Protein AF-A0A443RV87-F1 (afdb_monomer_lite)

Sequence (81 aa):
MKENHLTASQQLLITTRDGEYLIINESLLNGKILRTFDLSPLYILNLSDSLRSMQLIDYKYLLFGCDNGKLSVYQIDFNRW

Organism: NCBI:txid299467

Structure (mmCIF, N/CA/C/O backbone):
data_AF-A0A443RV87-F1
#
_entry.id   AF-A0A443RV87-F1
#
loop_
_atom_site.group_PDB
_atom_site.id
_atom_site.type_symbol
_atom_site.label_atom_id
_atom_site.label_alt_id
_atom_site.label_comp_id
_atom_site.label_asym_id
_atom_site.label_entity_id
_atom_site.label_seq_id
_atom_site.pdbx_PDB_ins_code
_atom_site.Cartn_x
_atom_site.Cartn_y
_atom_site.Cartn_z
_atom_site.occupancy
_atom_site.B_iso_or_equiv
_atom_site.auth_seq_id
_atom_site.auth_comp_id
_atom_site.auth_asym_id
_atom_site.auth_atom_id
_atom_site.pdbx_PDB_model_num
ATOM 1 N N . MET A 1 1 ? 16.046 29.158 -0.769 1.00 42.75 1 MET A N 1
ATOM 2 C CA . MET A 1 1 ? 15.071 28.051 -0.728 1.00 42.75 1 MET A CA 1
ATOM 3 C C . MET A 1 1 ? 15.555 27.039 -1.754 1.00 42.75 1 MET A C 1
ATOM 5 O O . MET A 1 1 ? 15.524 27.353 -2.932 1.00 42.75 1 MET A O 1
ATOM 9 N N . LYS A 1 2 ? 16.208 25.949 -1.325 1.00 35.97 2 LYS A N 1
ATOM 10 C CA . LYS A 1 2 ? 16.746 24.951 -2.263 1.00 35.97 2 LYS A CA 1
ATOM 11 C C . LYS A 1 2 ? 15.558 24.198 -2.848 1.00 35.97 2 LYS A C 1
ATOM 13 O O . LYS A 1 2 ? 14.820 23.576 -2.090 1.00 35.97 2 LYS A O 1
ATOM 18 N N . GLU A 1 3 ? 15.360 24.295 -4.155 1.00 40.56 3 GLU A N 1
ATOM 19 C CA . GLU A 1 3 ? 14.456 23.397 -4.858 1.00 40.56 3 GLU A CA 1
ATOM 20 C C . GLU A 1 3 ? 15.011 21.984 -4.683 1.00 40.56 3 GLU A C 1
ATOM 22 O O . GLU A 1 3 ? 16.103 21.659 -5.151 1.00 40.56 3 GLU A O 1
ATOM 27 N N . ASN A 1 4 ? 14.302 21.164 -3.909 1.00 46.28 4 ASN A N 1
ATOM 28 C CA . ASN A 1 4 ? 14.568 19.740 -3.880 1.00 46.28 4 ASN A CA 1
ATOM 29 C C . ASN A 1 4 ? 14.289 19.242 -5.293 1.00 46.28 4 ASN A C 1
ATOM 31 O O . ASN A 1 4 ? 13.136 19.227 -5.724 1.00 46.28 4 ASN A O 1
ATOM 35 N N . HIS A 1 5 ? 15.343 18.860 -6.012 1.00 39.06 5 HIS A N 1
ATOM 36 C CA . HIS A 1 5 ? 15.225 18.064 -7.221 1.00 39.06 5 HIS A CA 1
ATOM 37 C C . HIS A 1 5 ? 14.580 16.734 -6.827 1.00 39.06 5 HIS A C 1
ATOM 39 O O . HIS A 1 5 ? 15.259 15.754 -6.522 1.00 39.06 5 HIS A O 1
ATOM 45 N N . LEU A 1 6 ? 13.249 16.728 -6.780 1.00 45.25 6 LEU A N 1
ATOM 46 C CA . LEU A 1 6 ? 12.442 15.529 -6.772 1.00 45.25 6 LEU A CA 1
ATOM 47 C C . LEU A 1 6 ? 12.742 14.863 -8.112 1.00 45.25 6 LEU A C 1
ATOM 49 O O . LEU A 1 6 ? 12.132 15.167 -9.135 1.00 45.25 6 LEU A O 1
ATOM 53 N N . THR A 1 7 ? 13.724 13.965 -8.122 1.00 44.56 7 THR A N 1
ATOM 54 C CA . THR A 1 7 ? 13.623 12.801 -8.993 1.00 44.56 7 THR A CA 1
ATOM 55 C C . THR A 1 7 ? 12.277 12.209 -8.621 1.00 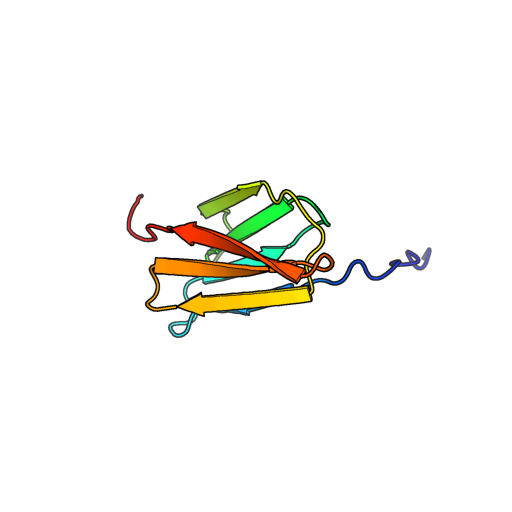44.56 7 THR A C 1
ATOM 57 O O . THR A 1 7 ? 12.134 11.661 -7.533 1.00 44.56 7 THR A O 1
ATOM 60 N N . ALA A 1 8 ? 11.250 12.493 -9.422 1.00 46.84 8 ALA A N 1
ATOM 61 C CA . ALA A 1 8 ? 9.904 12.028 -9.162 1.00 46.84 8 ALA A CA 1
ATOM 62 C C . ALA A 1 8 ? 9.951 10.504 -9.275 1.00 46.84 8 ALA A C 1
ATOM 64 O O . ALA A 1 8 ? 9.756 9.935 -10.348 1.00 46.84 8 ALA A O 1
ATOM 65 N N . SER A 1 9 ? 10.298 9.839 -8.171 1.00 62.53 9 SER A N 1
ATOM 66 C CA . SER A 1 9 ? 9.954 8.449 -7.968 1.00 62.53 9 SER A CA 1
ATOM 67 C C . SER A 1 9 ? 8.462 8.382 -8.246 1.00 62.53 9 SER A C 1
ATOM 69 O O . SER A 1 9 ? 7.705 9.234 -7.784 1.00 62.53 9 SER A O 1
ATOM 71 N N . GLN A 1 10 ? 8.059 7.469 -9.123 1.00 72.19 10 GLN A N 1
ATOM 72 C CA . GLN A 1 10 ? 6.681 7.374 -9.574 1.00 72.19 10 GLN A CA 1
ATOM 73 C C . GLN A 1 10 ? 5.792 7.129 -8.344 1.00 72.19 10 GLN A C 1
ATOM 75 O O . GLN A 1 10 ? 5.736 6.022 -7.810 1.00 72.19 10 GLN A O 1
ATOM 80 N N . GLN A 1 11 ? 5.187 8.204 -7.839 1.00 85.62 11 GLN A N 1
ATOM 81 C CA . GLN A 1 11 ? 4.283 8.169 -6.704 1.00 85.62 11 GLN A CA 1
ATOM 82 C C . GLN A 1 11 ? 2.893 7.863 -7.239 1.00 85.62 11 GLN A C 1
ATOM 84 O O . GLN A 1 11 ? 2.358 8.545 -8.112 1.00 85.62 11 GLN A O 1
ATOM 89 N N . LEU A 1 12 ? 2.338 6.791 -6.712 1.00 93.19 12 LEU A N 1
ATOM 90 C CA . LEU A 1 12 ? 0.991 6.321 -6.908 1.00 93.19 12 LEU A CA 1
ATOM 91 C C . LEU A 1 12 ? 0.236 6.612 -5.619 1.00 93.19 12 LEU A C 1
ATOM 93 O O . LEU A 1 12 ? 0.714 6.354 -4.513 1.00 93.19 12 LEU A O 1
ATOM 97 N N . LEU A 1 13 ? -0.960 7.146 -5.795 1.00 95.44 13 LEU A N 1
ATOM 98 C CA . LEU A 1 13 ? -1.899 7.436 -4.734 1.00 95.44 13 LEU A CA 1
ATOM 99 C C . LEU A 1 13 ? -3.269 6.986 -5.221 1.00 95.44 13 LEU A C 1
ATOM 101 O O . LEU A 1 13 ? -3.680 7.357 -6.322 1.00 95.44 13 LEU A O 1
ATOM 105 N N . ILE A 1 14 ? -3.985 6.240 -4.390 1.00 96.56 14 ILE A N 1
ATOM 106 C CA . ILE A 1 14 ? -5.425 6.055 -4.546 1.00 96.56 14 ILE A CA 1
ATOM 107 C C . ILE A 1 14 ? -6.116 6.384 -3.229 1.00 96.56 14 ILE A C 1
ATOM 109 O O . ILE A 1 14 ? -5.593 6.121 -2.146 1.00 96.56 14 ILE A O 1
ATOM 113 N N . THR A 1 15 ? -7.313 6.938 -3.334 1.00 96.88 15 THR A N 1
ATOM 114 C CA . THR A 1 15 ? -8.227 7.096 -2.206 1.00 96.88 15 THR A CA 1
ATOM 115 C C . THR A 1 15 ? -9.263 5.983 -2.284 1.00 96.88 15 THR A C 1
ATOM 117 O O . THR A 1 15 ? -9.700 5.616 -3.381 1.00 96.88 15 THR A O 1
ATOM 120 N N . THR A 1 16 ? -9.657 5.421 -1.144 1.00 95.75 16 THR A N 1
ATOM 121 C CA . THR A 1 16 ? -10.760 4.458 -1.102 1.00 95.75 16 THR A CA 1
ATOM 122 C C . THR A 1 16 ? -12.067 5.100 -1.569 1.00 95.75 16 THR A C 1
ATOM 124 O O . THR 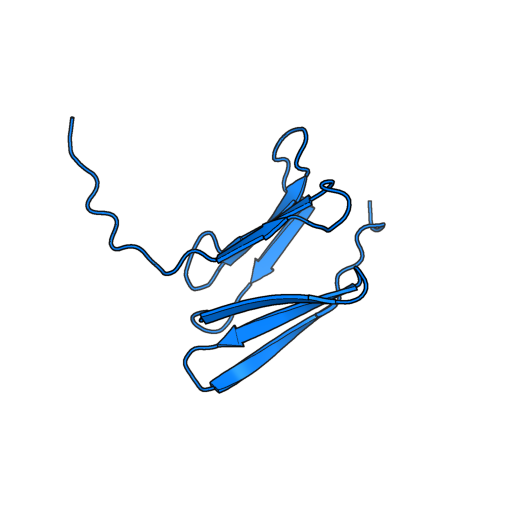A 1 16 ? -12.238 6.317 -1.533 1.00 95.75 16 THR A O 1
ATOM 127 N N . ARG A 1 17 ? -13.015 4.280 -2.040 1.00 92.38 17 ARG A N 1
ATOM 128 C CA . ARG A 1 17 ? -14.276 4.767 -2.627 1.00 92.38 17 ARG A CA 1
ATOM 129 C C . ARG A 1 17 ? -15.112 5.605 -1.650 1.00 92.38 17 ARG A C 1
ATOM 131 O O . ARG A 1 17 ? -15.811 6.516 -2.079 1.00 92.38 17 ARG A O 1
ATOM 138 N N . ASP A 1 18 ? -15.065 5.261 -0.373 1.00 93.38 18 ASP A N 1
ATOM 139 C CA . ASP A 1 18 ? -15.718 5.975 0.728 1.00 93.38 18 ASP A CA 1
ATOM 140 C C . ASP A 1 18 ? -14.909 7.176 1.241 1.00 93.38 18 ASP A C 1
ATOM 142 O O . ASP A 1 18 ? -15.422 7.971 2.021 1.00 93.38 18 ASP A O 1
ATOM 146 N N . GLY A 1 19 ? -13.664 7.340 0.790 1.00 95.44 19 GLY A N 1
ATOM 147 C CA . GLY A 1 19 ? -12.782 8.413 1.230 1.00 95.44 19 GLY A CA 1
ATOM 148 C C . GLY A 1 19 ? -12.100 8.171 2.576 1.00 95.44 19 GLY A C 1
ATOM 149 O O . GLY A 1 19 ? -11.327 9.028 3.004 1.00 95.44 19 GLY A O 1
ATOM 150 N N . GLU A 1 20 ? -12.341 7.044 3.248 1.00 95.12 20 GLU A N 1
ATOM 151 C CA . GLU A 1 20 ? -11.841 6.809 4.609 1.00 95.12 20 GLU A CA 1
ATOM 152 C C . GLU A 1 20 ? -10.321 6.630 4.674 1.00 95.12 20 GLU A C 1
ATOM 154 O O . GLU A 1 20 ? -9.696 7.038 5.662 1.00 95.12 20 GLU A O 1
ATOM 159 N N . TYR A 1 21 ? -9.712 6.089 3.612 1.00 96.56 21 TYR A N 1
ATOM 160 C CA . TYR A 1 21 ? -8.282 5.805 3.580 1.00 96.56 21 TYR A CA 1
ATOM 161 C C . TYR A 1 21 ? -7.581 6.309 2.314 1.00 96.56 21 TYR A C 1
ATOM 163 O O . TYR A 1 21 ? -8.106 6.268 1.197 1.00 96.56 21 TYR A O 1
ATOM 171 N N . LEU A 1 22 ? -6.327 6.716 2.502 1.00 97.06 22 LEU A N 1
ATOM 172 C CA . LEU A 1 22 ? -5.354 6.993 1.453 1.00 97.06 22 LEU A CA 1
ATOM 173 C C . LEU A 1 22 ? -4.372 5.831 1.362 1.00 97.06 22 LEU A C 1
ATOM 175 O O . LEU A 1 22 ? -3.831 5.389 2.373 1.00 97.06 22 LEU A O 1
ATOM 179 N N . ILE A 1 23 ? -4.098 5.367 0.150 1.00 96.69 23 ILE A N 1
ATOM 180 C CA . ILE A 1 23 ? -3.105 4.331 -0.124 1.00 96.69 23 ILE A CA 1
ATOM 181 C C . ILE A 1 23 ? -2.042 4.954 -1.021 1.00 96.69 23 ILE A C 1
ATOM 183 O O . ILE A 1 23 ? -2.351 5.433 -2.111 1.00 96.69 23 ILE A O 1
ATOM 187 N N . ILE A 1 24 ? -0.797 4.974 -0.551 1.00 95.62 24 ILE A N 1
ATOM 188 C CA . ILE A 1 24 ? 0.317 5.669 -1.202 1.00 95.62 24 ILE A CA 1
ATOM 189 C C . ILE A 1 24 ? 1.567 4.796 -1.213 1.00 95.62 24 ILE A C 1
ATOM 191 O O . ILE A 1 24 ? 1.821 4.083 -0.242 1.00 95.62 24 ILE A O 1
ATOM 195 N N . ASN A 1 25 ? 2.392 4.878 -2.261 1.00 92.50 25 ASN A N 1
ATOM 196 C CA . ASN A 1 25 ? 3.796 4.480 -2.140 1.00 92.50 25 ASN A CA 1
ATOM 197 C C . ASN A 1 25 ? 4.664 5.691 -1.790 1.00 92.50 25 ASN A C 1
ATOM 199 O O . ASN A 1 25 ? 4.753 6.665 -2.531 1.00 92.50 25 ASN A O 1
ATOM 203 N N . GLU A 1 26 ? 5.2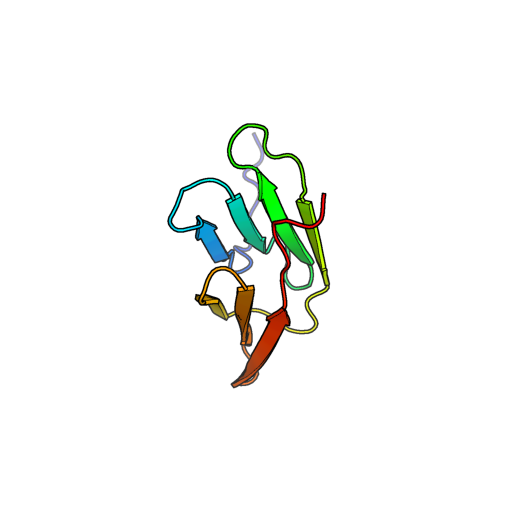99 5.624 -0.625 1.00 85.25 26 GLU A N 1
ATOM 204 C CA . GLU A 1 26 ? 6.206 6.666 -0.140 1.00 85.25 26 GLU A CA 1
ATOM 205 C C . GLU A 1 26 ? 7.567 6.572 -0.841 1.00 85.25 26 GLU A C 1
ATOM 207 O O . GLU A 1 26 ? 8.218 7.583 -1.105 1.00 85.25 26 GLU A O 1
ATOM 212 N N . SER A 1 27 ? 7.989 5.351 -1.175 1.00 84.81 27 SER A N 1
ATOM 213 C CA . SER A 1 27 ? 9.223 5.076 -1.908 1.00 84.81 27 SER A CA 1
ATOM 214 C C . SER A 1 27 ? 9.024 3.932 -2.908 1.00 84.81 27 SER A C 1
ATOM 216 O O . SER A 1 27 ? 7.912 3.439 -3.099 1.00 84.81 27 SER A O 1
ATOM 218 N N . LEU A 1 28 ? 10.106 3.502 -3.563 1.00 81.12 28 LEU A N 1
ATOM 219 C CA . LEU A 1 28 ? 10.084 2.334 -4.451 1.00 81.12 28 LEU A CA 1
ATOM 220 C C . LEU A 1 28 ? 9.752 1.031 -3.712 1.00 81.12 28 LEU A C 1
ATOM 222 O O . LEU A 1 28 ? 9.225 0.114 -4.325 1.00 81.12 28 LEU A O 1
ATOM 226 N N . LEU A 1 29 ? 10.070 0.951 -2.416 1.00 85.62 29 LEU A N 1
ATOM 227 C CA . LEU A 1 29 ? 9.978 -0.283 -1.631 1.00 85.62 29 LEU A CA 1
ATOM 228 C C . LEU A 1 29 ? 9.012 -0.176 -0.444 1.00 85.62 29 LEU A C 1
ATOM 230 O O . LEU A 1 29 ? 8.797 -1.160 0.255 1.00 85.62 29 LEU A O 1
ATOM 234 N N . ASN A 1 30 ? 8.414 0.996 -0.211 1.00 88.88 30 ASN A N 1
ATOM 235 C CA . ASN A 1 30 ? 7.511 1.222 0.915 1.00 88.88 30 ASN A CA 1
ATOM 236 C C . ASN A 1 30 ? 6.184 1.826 0.459 1.00 88.88 30 ASN A C 1
ATOM 238 O O . ASN A 1 30 ? 6.150 2.868 -0.203 1.00 88.88 30 ASN A O 1
ATOM 242 N N . GLY A 1 31 ? 5.095 1.195 0.890 1.00 92.62 31 GLY A N 1
ATOM 243 C CA . GLY A 1 31 ? 3.733 1.702 0.798 1.00 92.62 31 GLY A CA 1
ATOM 244 C C . GLY A 1 31 ? 3.121 1.957 2.169 1.00 92.62 31 GLY A C 1
ATOM 245 O O . GLY A 1 31 ? 3.552 1.394 3.174 1.00 92.62 31 GLY A O 1
ATOM 246 N N . LYS A 1 32 ? 2.106 2.813 2.216 1.00 94.81 32 LYS A N 1
ATOM 247 C CA . LYS A 1 32 ? 1.339 3.114 3.423 1.00 94.81 32 LYS A CA 1
ATOM 248 C C . LYS A 1 32 ? -0.146 3.152 3.107 1.00 94.81 32 LYS A C 1
ATOM 250 O O . LYS A 1 32 ? -0.548 3.609 2.039 1.00 94.81 32 LYS A O 1
ATOM 255 N N . ILE A 1 33 ? -0.937 2.708 4.075 1.00 95.56 33 ILE A N 1
ATOM 256 C CA . ILE A 1 33 ? -2.370 2.983 4.143 1.00 95.56 33 ILE A CA 1
ATOM 257 C C . ILE A 1 33 ? -2.563 3.929 5.316 1.00 95.56 33 ILE A C 1
ATOM 259 O O . ILE A 1 33 ? -2.157 3.601 6.430 1.00 95.56 33 ILE A O 1
ATOM 263 N N . LEU A 1 34 ? -3.138 5.096 5.065 1.00 96.00 34 LEU A N 1
ATOM 264 C CA . LEU A 1 34 ? -3.357 6.151 6.045 1.00 96.00 34 LEU A CA 1
ATOM 265 C C . LEU A 1 34 ? -4.856 6.394 6.194 1.00 96.00 34 LEU A C 1
ATOM 267 O O . LEU A 1 34 ? -5.583 6.314 5.206 1.00 96.00 34 LEU A O 1
ATOM 271 N N . ARG A 1 35 ? -5.319 6.749 7.392 1.00 95.62 35 ARG A N 1
ATOM 272 C CA . ARG A 1 35 ? -6.654 7.343 7.547 1.00 95.62 35 ARG A CA 1
ATOM 273 C C . ARG A 1 35 ? -6.658 8.739 6.936 1.00 95.62 35 ARG A C 1
ATOM 275 O O . ARG A 1 35 ? -5.732 9.512 7.164 1.00 95.62 35 ARG A O 1
ATOM 282 N N . THR A 1 36 ? -7.706 9.097 6.204 1.00 95.94 36 THR A N 1
ATOM 283 C CA . THR A 1 36 ? -7.780 10.418 5.556 1.00 95.94 36 THR A CA 1
ATOM 284 C C . THR A 1 36 ? -7.968 11.555 6.566 1.00 95.94 36 THR A C 1
ATOM 286 O O . THR A 1 36 ? -7.477 12.656 6.338 1.00 95.94 36 THR A O 1
ATOM 289 N N . PHE A 1 37 ? -8.650 11.299 7.690 1.00 94.75 37 PHE A N 1
ATOM 290 C CA . PHE A 1 37 ? -8.985 12.325 8.689 1.00 94.75 37 PHE A CA 1
ATOM 291 C C . PHE A 1 37 ? -7.757 12.941 9.378 1.00 94.75 37 PHE A C 1
ATOM 293 O O . PHE A 1 37 ? -7.688 14.159 9.525 1.00 94.75 37 PHE A O 1
ATOM 300 N N . ASP A 1 38 ? -6.799 12.114 9.802 1.00 95.69 38 ASP A N 1
ATOM 301 C CA . ASP A 1 38 ? -5.644 12.535 10.608 1.00 95.69 38 ASP A CA 1
ATOM 302 C C . ASP A 1 38 ? -4.289 12.101 10.028 1.00 95.69 38 ASP A C 1
ATOM 304 O O . ASP A 1 38 ? -3.248 12.371 10.626 1.00 95.69 38 ASP A O 1
ATOM 308 N N . LEU A 1 39 ? -4.287 11.427 8.871 1.00 95.44 39 LEU A N 1
ATOM 309 C CA . LEU A 1 39 ? -3.101 10.839 8.238 1.00 95.44 39 LEU A CA 1
ATOM 310 C C . LEU A 1 39 ? -2.376 9.808 9.116 1.00 95.44 39 LEU A C 1
ATOM 312 O O . LEU A 1 39 ? -1.214 9.480 8.857 1.00 95.44 39 LEU A O 1
ATOM 316 N N . SER A 1 40 ? -3.052 9.259 10.131 1.00 94.88 40 SER A N 1
ATOM 317 C CA . SER A 1 40 ? -2.487 8.193 10.954 1.00 94.88 40 SER A CA 1
ATOM 318 C C . SER A 1 40 ? -2.257 6.934 10.105 1.00 94.88 40 SER A C 1
ATOM 320 O O . SER A 1 40 ? -3.140 6.533 9.337 1.00 94.88 40 SER A O 1
ATOM 322 N N . PRO A 1 41 ? -1.082 6.287 10.210 1.00 93.56 41 PRO A N 1
ATOM 323 C CA . PRO A 1 41 ? -0.80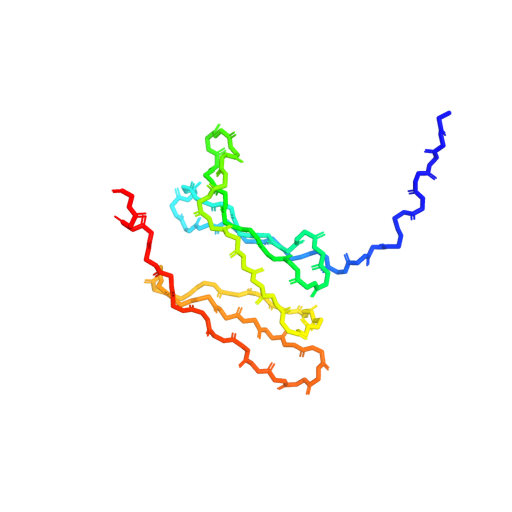9 5.069 9.464 1.00 93.56 41 PRO A CA 1
ATOM 324 C C . PRO A 1 41 ? -1.608 3.894 10.032 1.00 93.56 41 PRO A C 1
ATOM 326 O O . PRO A 1 41 ? -1.524 3.589 11.219 1.00 93.56 41 PRO A O 1
ATOM 329 N N . LEU A 1 42 ? -2.354 3.218 9.160 1.00 93.44 42 LEU A N 1
ATOM 330 C CA . LEU A 1 42 ? -3.036 1.956 9.442 1.00 93.44 42 LEU A CA 1
ATOM 331 C C . LEU A 1 42 ? -2.157 0.758 9.064 1.00 93.44 42 LEU A C 1
ATOM 333 O O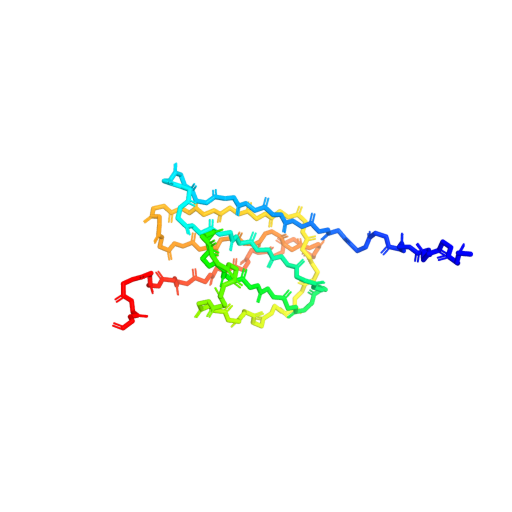 . LEU A 1 42 ? -2.048 -0.197 9.826 1.00 93.44 42 LEU A O 1
ATOM 337 N N . TYR A 1 43 ? -1.499 0.827 7.903 1.00 93.12 43 TYR A N 1
ATOM 338 C CA . TYR A 1 43 ? -0.588 -0.214 7.426 1.00 93.12 43 TYR A CA 1
ATOM 339 C C . TYR A 1 43 ? 0.703 0.375 6.868 1.00 93.12 43 TYR A C 1
ATOM 341 O O . TYR A 1 43 ? 0.701 1.430 6.231 1.00 93.12 43 TYR A O 1
ATOM 349 N N . ILE A 1 44 ? 1.786 -0.381 7.046 1.00 93.25 44 ILE A N 1
ATOM 350 C CA . ILE A 1 44 ? 3.045 -0.223 6.320 1.00 93.25 44 ILE A CA 1
ATOM 351 C C . ILE A 1 44 ? 3.194 -1.452 5.423 1.00 93.25 44 ILE A C 1
ATOM 353 O O . ILE A 1 44 ? 3.127 -2.587 5.894 1.00 93.25 44 ILE A O 1
ATOM 357 N N . LEU A 1 45 ? 3.360 -1.218 4.127 1.00 92.44 45 LEU A N 1
ATOM 358 C CA . LEU A 1 45 ? 3.484 -2.245 3.102 1.00 92.44 45 LEU A CA 1
ATOM 359 C C . LEU A 1 45 ? 4.938 -2.310 2.645 1.00 92.44 45 LEU A C 1
ATOM 361 O O . LEU A 1 45 ? 5.476 -1.320 2.154 1.00 92.44 45 LEU A O 1
ATOM 365 N N . ASN A 1 46 ? 5.551 -3.484 2.764 1.00 91.25 46 ASN A N 1
ATOM 366 C CA . ASN A 1 46 ? 6.868 -3.740 2.190 1.00 91.25 46 ASN A CA 1
ATOM 367 C C . ASN A 1 46 ? 6.679 -4.197 0.742 1.00 91.25 46 ASN A C 1
ATOM 369 O O . ASN A 1 46 ? 6.128 -5.276 0.499 1.00 91.25 46 ASN A O 1
ATOM 373 N N . LEU A 1 47 ? 7.101 -3.363 -0.201 1.00 89.56 47 LEU A N 1
ATOM 374 C CA . LEU A 1 47 ? 7.042 -3.620 -1.635 1.00 89.56 47 LEU A CA 1
ATOM 375 C C . LEU A 1 47 ? 8.375 -4.228 -2.082 1.00 89.56 47 LEU A C 1
ATOM 377 O O . LEU A 1 47 ? 9.441 -3.805 -1.638 1.00 89.56 47 LEU A O 1
ATOM 381 N N . SER A 1 48 ? 8.322 -5.232 -2.952 1.00 86.62 48 SER A N 1
ATOM 382 C CA . SER A 1 48 ? 9.516 -5.926 -3.456 1.00 86.62 48 SER A CA 1
ATOM 383 C C . SER A 1 48 ? 10.079 -5.320 -4.738 1.00 86.62 48 SER A C 1
ATOM 385 O O . SER A 1 48 ? 11.243 -5.536 -5.061 1.00 86.62 48 SER A O 1
ATOM 387 N N . ASP A 1 49 ? 9.250 -4.591 -5.480 1.00 88.44 49 ASP A N 1
ATOM 388 C CA . ASP A 1 49 ? 9.529 -4.157 -6.840 1.00 88.44 49 ASP A CA 1
ATOM 389 C C . ASP A 1 49 ? 9.002 -2.734 -7.054 1.00 88.44 49 ASP A C 1
ATOM 391 O O . ASP A 1 49 ? 8.055 -2.291 -6.401 1.00 88.44 49 ASP A O 1
ATOM 395 N N . SER A 1 50 ? 9.604 -2.030 -8.010 1.00 88.44 50 SER A N 1
ATOM 396 C CA . SER A 1 50 ? 9.178 -0.695 -8.419 1.00 88.44 50 SER A CA 1
ATOM 397 C C . SER A 1 50 ? 7.794 -0.740 -9.076 1.00 88.44 50 SER A C 1
ATOM 399 O O . SER A 1 50 ? 7.470 -1.647 -9.849 1.00 88.44 50 SER A O 1
ATOM 401 N N . LEU A 1 51 ? 6.956 0.245 -8.751 1.00 91.38 51 LEU A N 1
ATOM 402 C CA .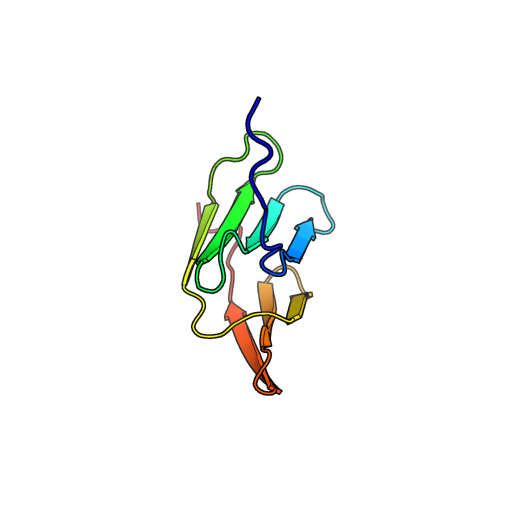 LEU A 1 51 ? 5.535 0.249 -9.086 1.00 91.38 51 LEU A CA 1
ATOM 403 C C . LEU A 1 51 ? 5.216 1.127 -10.300 1.00 91.38 51 LEU A C 1
ATOM 405 O O . LEU A 1 51 ? 5.763 2.216 -10.472 1.00 91.38 51 LEU A O 1
ATOM 409 N N . ARG A 1 52 ? 4.260 0.678 -11.115 1.00 92.06 52 ARG A N 1
ATOM 410 C CA . ARG A 1 52 ? 3.709 1.415 -12.263 1.00 92.06 52 ARG A CA 1
ATOM 411 C C . ARG A 1 52 ? 2.225 1.715 -12.125 1.00 92.06 52 ARG A C 1
ATOM 413 O O . ARG A 1 52 ? 1.777 2.746 -12.622 1.00 92.06 52 ARG A O 1
ATOM 420 N N . SER A 1 53 ? 1.476 0.844 -11.458 1.00 93.81 53 SER A N 1
ATOM 421 C CA . SER A 1 53 ? 0.043 1.015 -11.224 1.00 93.81 53 SER A CA 1
ATOM 422 C C . SER A 1 53 ? -0.379 0.441 -9.874 1.00 93.81 53 SER A C 1
ATOM 424 O O . SER A 1 53 ? 0.285 -0.432 -9.314 1.00 93.81 53 SER A O 1
ATOM 426 N N . MET A 1 54 ? -1.485 0.962 -9.347 1.00 95.69 54 MET A N 1
ATOM 427 C CA . MET A 1 54 ? -2.065 0.577 -8.064 1.00 95.69 54 MET A CA 1
ATOM 428 C C . MET A 1 54 ? -3.589 0.550 -8.198 1.00 95.69 54 MET A C 1
ATOM 430 O O . MET A 1 54 ? -4.165 1.462 -8.794 1.00 95.69 54 MET A O 1
ATOM 434 N N . GLN A 1 55 ? -4.243 -0.474 -7.650 1.00 96.56 55 GLN A N 1
ATOM 435 C CA . GLN A 1 55 ? -5.703 -0.571 -7.631 1.00 96.56 55 GLN A CA 1
ATOM 436 C C . GLN A 1 55 ? -6.200 -1.301 -6.383 1.00 96.56 55 GLN A C 1
ATOM 438 O O . GLN A 1 55 ? -5.642 -2.322 -5.993 1.00 96.56 55 GLN A O 1
ATOM 443 N N . LEU A 1 56 ? -7.287 -0.806 -5.790 1.00 96.81 56 LEU A N 1
ATOM 444 C CA . LEU A 1 56 ? -8.014 -1.488 -4.723 1.00 96.81 56 LEU A CA 1
ATOM 445 C C . LEU A 1 56 ? -9.260 -2.171 -5.294 1.00 96.81 56 LEU A C 1
ATOM 447 O O . LEU A 1 56 ? -10.059 -1.528 -5.976 1.00 96.81 56 LEU A O 1
ATOM 451 N N . ILE A 1 57 ? -9.438 -3.453 -4.978 1.00 96.25 57 ILE A N 1
ATOM 452 C CA . ILE A 1 57 ? -10.584 -4.271 -5.385 1.00 96.25 57 ILE A CA 1
ATOM 453 C C . ILE A 1 57 ? -11.312 -4.780 -4.143 1.00 96.25 57 ILE A C 1
ATOM 455 O O . ILE A 1 57 ? -10.686 -5.266 -3.196 1.00 96.25 57 ILE A O 1
ATOM 459 N N . ASP A 1 58 ? -12.639 -4.638 -4.153 1.00 94.19 58 ASP A N 1
ATOM 460 C CA . ASP A 1 58 ? -13.571 -5.114 -3.120 1.00 94.19 58 ASP A CA 1
ATOM 461 C C . ASP A 1 58 ? -13.201 -4.716 -1.687 1.00 94.19 58 ASP A C 1
ATOM 463 O O . ASP A 1 58 ? -13.505 -5.433 -0.737 1.00 94.19 58 ASP A O 1
ATOM 467 N N . TYR A 1 59 ? -12.507 -3.582 -1.531 1.00 93.81 59 TYR A N 1
ATOM 468 C CA . TYR A 1 59 ? -12.014 -3.108 -0.234 1.00 93.81 59 TYR A CA 1
ATOM 469 C C . TYR A 1 59 ? -11.163 -4.146 0.520 1.00 93.81 59 TYR A C 1
ATOM 471 O O . TYR A 1 59 ? -11.100 -4.160 1.746 1.00 93.81 59 TYR A O 1
ATOM 479 N N . LYS A 1 60 ? -10.530 -5.057 -0.223 1.00 94.00 60 LYS A N 1
ATOM 480 C CA . LYS A 1 60 ? -9.896 -6.252 0.340 1.00 94.00 60 LYS A CA 1
ATOM 481 C C . LYS A 1 60 ? -8.574 -6.584 -0.322 1.00 94.00 60 LYS A C 1
ATOM 483 O O . LYS A 1 60 ? -7.662 -7.049 0.350 1.00 94.00 60 LYS A O 1
ATOM 488 N N . TYR A 1 61 ? -8.456 -6.370 -1.627 1.00 96.00 61 TYR A N 1
ATOM 489 C CA . TYR A 1 61 ? -7.251 -6.709 -2.373 1.00 96.00 61 TYR A CA 1
ATOM 490 C C . TYR A 1 61 ? -6.619 -5.453 -2.939 1.00 96.00 61 TYR A C 1
ATOM 492 O O . TYR A 1 61 ? -7.234 -4.743 -3.732 1.00 96.00 61 TYR A O 1
ATOM 500 N N . LEU A 1 62 ? -5.378 -5.198 -2.543 1.00 95.75 62 LEU A N 1
ATOM 501 C CA . LEU A 1 62 ? -4.553 -4.150 -3.114 1.00 95.75 62 LEU A CA 1
ATOM 502 C C . LEU A 1 62 ? -3.610 -4.770 -4.142 1.00 95.75 62 LEU A C 1
ATOM 504 O O . LEU A 1 62 ? -2.788 -5.628 -3.813 1.00 95.75 62 LEU A O 1
ATOM 508 N N . LEU A 1 63 ? -3.771 -4.349 -5.390 1.00 96.25 63 LEU A N 1
ATOM 509 C CA . LEU A 1 63 ? -3.016 -4.826 -6.535 1.00 96.25 63 LEU A CA 1
ATOM 510 C C . LEU A 1 63 ? -1.985 -3.777 -6.933 1.00 96.25 63 LEU A C 1
ATOM 512 O O . LEU A 1 63 ? -2.292 -2.587 -7.023 1.00 96.25 63 LEU A O 1
ATOM 516 N N . PHE A 1 64 ? -0.786 -4.251 -7.238 1.00 94.81 64 PHE A N 1
ATOM 517 C CA . PHE A 1 64 ? 0.337 -3.446 -7.680 1.00 94.81 64 PHE A CA 1
ATOM 518 C C . PHE A 1 64 ? 0.901 -4.008 -8.978 1.00 94.81 64 PHE A C 1
ATOM 520 O O . PHE A 1 64 ? 1.418 -5.126 -8.998 1.00 94.81 64 PHE A O 1
ATOM 527 N N . GLY A 1 65 ? 0.808 -3.234 -10.059 1.00 94.69 65 GLY A N 1
ATOM 528 C CA . GLY A 1 65 ? 1.504 -3.546 -11.303 1.00 94.69 65 GLY A CA 1
ATOM 529 C C . GLY A 1 65 ? 2.954 -3.094 -11.201 1.00 94.69 65 GLY A C 1
ATOM 530 O O . GLY A 1 65 ? 3.214 -1.898 -11.041 1.00 94.69 65 GLY A O 1
ATOM 531 N N . CYS A 1 66 ? 3.888 -4.037 -11.278 1.00 92.50 66 CYS A N 1
ATOM 532 C CA . CYS A 1 66 ? 5.320 -3.783 -11.157 1.00 92.50 66 CYS A CA 1
ATOM 533 C C . CYS A 1 66 ? 5.955 -3.488 -12.524 1.00 92.50 66 CYS A C 1
ATOM 535 O O . CYS A 1 66 ? 5.456 -3.901 -13.572 1.00 92.50 66 CYS A O 1
ATOM 537 N N . ASP A 1 67 ? 7.087 -2.787 -12.528 1.00 90.88 67 ASP A N 1
ATOM 538 C CA . ASP A 1 67 ? 7.816 -2.440 -13.755 1.00 90.88 67 ASP A CA 1
ATOM 539 C C . ASP A 1 67 ? 8.415 -3.644 -14.502 1.00 90.88 67 ASP A C 1
ATOM 541 O O . ASP A 1 67 ? 8.615 -3.581 -15.713 1.00 90.88 67 ASP A O 1
ATOM 545 N N . ASN A 1 68 ? 8.631 -4.756 -13.802 1.00 91.62 68 ASN A N 1
ATOM 546 C CA . ASN A 1 68 ? 9.083 -6.031 -14.355 1.00 91.62 68 ASN A CA 1
ATOM 547 C C . ASN A 1 68 ? 7.944 -6.916 -14.900 1.00 91.62 68 ASN A C 1
ATOM 549 O O . ASN A 1 68 ? 8.169 -8.091 -15.194 1.00 91.62 68 ASN A O 1
ATOM 553 N N . GLY A 1 69 ? 6.723 -6.381 -15.012 1.00 92.56 69 GLY A N 1
ATOM 554 C CA . GLY A 1 69 ? 5.554 -7.094 -15.533 1.00 92.56 69 GLY A CA 1
ATOM 555 C C . GLY A 1 69 ? 4.879 -8.039 -14.535 1.00 92.56 69 GLY A C 1
ATOM 556 O O . GLY A 1 69 ? 3.897 -8.690 -14.891 1.00 92.56 69 GLY A O 1
ATOM 557 N N . LYS A 1 70 ? 5.367 -8.122 -13.291 1.00 94.88 70 LYS A N 1
ATOM 558 C CA . LYS A 1 70 ? 4.688 -8.862 -12.219 1.00 94.88 70 LYS A CA 1
ATOM 559 C C . LYS A 1 70 ? 3.482 -8.089 -11.688 1.00 94.88 70 LYS A C 1
ATOM 561 O O . LYS A 1 70 ? 3.404 -6.865 -11.782 1.00 94.88 70 LYS A O 1
ATOM 566 N N . LEU A 1 71 ? 2.571 -8.836 -11.070 1.00 94.62 71 LEU A N 1
ATOM 567 C CA . LEU A 1 71 ? 1.442 -8.311 -10.314 1.00 94.62 71 LEU A CA 1
ATOM 568 C C . LEU A 1 71 ? 1.568 -8.767 -8.858 1.00 94.62 71 LEU A C 1
ATOM 570 O O . LEU A 1 71 ? 1.445 -9.960 -8.574 1.00 94.62 71 LEU A O 1
ATOM 574 N N . SER A 1 72 ? 1.803 -7.827 -7.947 1.00 93.38 72 SER A N 1
ATOM 575 C CA . SER A 1 72 ? 1.828 -8.092 -6.505 1.00 93.38 72 SER A CA 1
ATOM 576 C C . SER A 1 72 ? 0.445 -7.851 -5.908 1.00 93.38 72 SER A C 1
ATOM 578 O O . SER A 1 72 ? -0.205 -6.853 -6.221 1.00 93.38 72 SER A O 1
ATOM 580 N N . VAL A 1 73 ? -0.016 -8.765 -5.052 1.00 95.12 73 VAL A N 1
ATOM 581 C CA . VAL A 1 73 ? -1.359 -8.721 -4.455 1.00 95.12 73 VAL A CA 1
ATOM 582 C C . VAL A 1 73 ? -1.249 -8.818 -2.940 1.00 95.12 73 VAL A C 1
ATOM 584 O O . VAL A 1 73 ? -0.694 -9.781 -2.414 1.00 95.12 73 VAL A O 1
ATOM 587 N N . TYR A 1 74 ? -1.818 -7.838 -2.244 1.00 93.75 74 TYR A N 1
ATOM 588 C CA . TYR A 1 74 ? -1.904 -7.806 -0.788 1.00 93.75 74 TYR A CA 1
ATOM 589 C C . TYR A 1 74 ? -3.364 -7.928 -0.372 1.00 93.75 74 TYR A C 1
ATOM 591 O O . TYR A 1 74 ? -4.216 -7.179 -0.849 1.00 93.75 74 TYR A O 1
ATOM 599 N N . GLN A 1 75 ? -3.654 -8.858 0.534 1.00 94.50 75 GLN A N 1
ATOM 600 C CA . GLN A 1 75 ? -4.948 -8.904 1.200 1.00 94.50 75 GLN A CA 1
ATOM 601 C C . GLN A 1 75 ? -4.913 -7.966 2.407 1.00 94.50 75 GLN A C 1
ATOM 603 O O . GLN A 1 75 ? -4.097 -8.140 3.311 1.00 94.50 75 GLN A O 1
ATOM 608 N N . ILE A 1 76 ? -5.806 -6.986 2.409 1.00 93.31 76 ILE A N 1
ATOM 609 C CA . ILE A 1 76 ? -5.958 -5.985 3.456 1.00 93.31 76 ILE A CA 1
ATOM 610 C C . ILE A 1 76 ? -7.260 -6.257 4.199 1.00 93.31 76 ILE A C 1
ATOM 612 O O . ILE A 1 76 ? -8.290 -6.560 3.597 1.00 93.31 76 ILE A O 1
ATOM 616 N N . ASP A 1 77 ? -7.199 -6.140 5.519 1.00 91.38 77 ASP A N 1
ATOM 617 C CA . ASP A 1 77 ? -8.369 -6.124 6.382 1.00 91.38 77 ASP A CA 1
ATOM 618 C C . ASP A 1 77 ? -8.444 -4.756 7.065 1.00 91.38 77 ASP A C 1
ATOM 620 O O . ASP A 1 77 ? -7.690 -4.466 7.995 1.00 91.38 77 ASP A O 1
ATOM 624 N N . PHE A 1 78 ? -9.320 -3.888 6.564 1.00 87.94 78 PHE A N 1
ATOM 625 C CA . PHE A 1 78 ? -9.502 -2.542 7.110 1.00 87.94 78 PHE A CA 1
ATOM 626 C C . PHE A 1 78 ? -10.244 -2.537 8.454 1.00 87.94 78 PHE A C 1
ATOM 628 O O . PHE A 1 78 ? -10.177 -1.544 9.171 1.00 87.94 78 PHE A O 1
ATOM 635 N N . ASN A 1 79 ? -10.886 -3.649 8.834 1.00 82.38 79 ASN A N 1
ATOM 636 C CA . ASN A 1 79 ? -11.565 -3.795 10.126 1.00 82.38 79 ASN A CA 1
ATOM 637 C C . ASN A 1 79 ? -10.637 -4.291 11.236 1.00 82.38 79 ASN A C 1
ATOM 639 O O . ASN A 1 79 ? -11.057 -4.440 12.380 1.00 82.38 79 ASN A O 1
ATOM 643 N N . ARG A 1 80 ? -9.377 -4.577 10.901 1.00 67.75 80 ARG A N 1
ATOM 644 C CA . ARG A 1 80 ? -8.370 -5.012 11.859 1.00 67.75 80 ARG A CA 1
ATOM 645 C C . ARG A 1 80 ? -7.864 -3.793 12.636 1.00 67.75 80 ARG A C 1
ATOM 647 O O . ARG A 1 80 ? -6.858 -3.191 12.265 1.00 67.75 80 ARG A O 1
ATOM 654 N N . TRP A 1 81 ? -8.596 -3.412 13.678 1.00 57.16 81 TRP A N 1
ATOM 655 C CA . TRP A 1 81 ? -8.225 -2.382 14.649 1.00 57.16 81 TRP A CA 1
ATOM 656 C C . TRP A 1 81 ? -8.686 -2.772 16.050 1.00 57.16 81 TRP A C 1
ATOM 658 O O . TRP A 1 81 ? -9.853 -3.191 16.203 1.00 57.16 81 TRP A O 1
#

pLDDT: mean 86.63, std 16.2, range [35.97, 97.06]

Foldseek 3Di:
DDDPPPPPQPKDWDADPVRQWIWIAPHQQWIFIAGNPPRHTPDIDGRDAGFDDWDDDPVFWIWTQHPVRDIDIDGDDPVPD

InterPro domains:
  IPR036322 WD40-repeat-containing domain superfamily [SSF50978] (10-77)

Secondary structure (DSSP, 8-state):
------------EEE-TTSSEEEEESSSSEEEEEETTT--EEEEEE-SS-EEEEEEETTTEEEEEETTS-EEEEE--TT--

Radius of gyration: 13.36 Å; chains: 1; bounding box: 32×37×30 Å